Protein AF-A0AAV2T2J1-F1 (afdb_monomer_lite)

Structure (mmCIF, N/CA/C/O backbone):
data_AF-A0AAV2T2J1-F1
#
_entry.id   AF-A0AAV2T2J1-F1
#
loop_
_atom_site.group_PDB
_atom_site.id
_atom_site.type_symbol
_atom_site.label_atom_id
_atom_site.label_alt_id
_atom_site.label_comp_id
_atom_site.label_asym_id
_atom_site.label_entity_id
_atom_site.label_seq_id
_atom_site.pdbx_PDB_ins_code
_atom_site.Cartn_x
_atom_site.Cartn_y
_atom_site.Cartn_z
_atom_site.occupancy
_atom_site.B_iso_or_equiv
_atom_site.auth_seq_id
_atom_site.auth_comp_id
_atom_site.auth_asym_id
_atom_site.auth_atom_id
_atom_site.pdbx_PDB_model_num
ATOM 1 N N . MET A 1 1 ? -6.154 22.969 80.069 1.00 44.22 1 MET A N 1
ATOM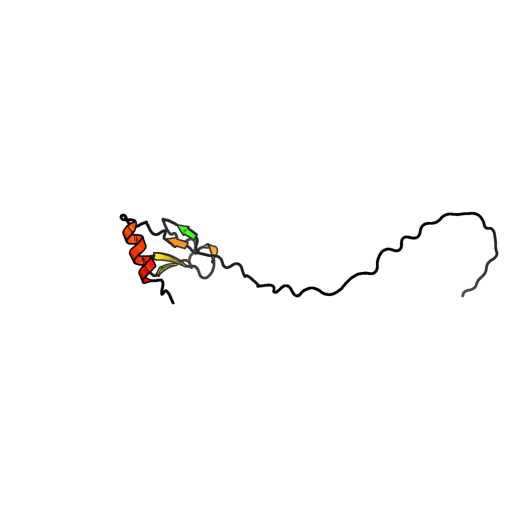 2 C CA . MET A 1 1 ? -5.583 24.109 80.807 1.00 44.22 1 MET A CA 1
ATOM 3 C C . MET A 1 1 ? -4.088 24.112 80.554 1.00 44.22 1 MET A C 1
ATOM 5 O O . MET A 1 1 ? -3.416 23.162 80.930 1.00 44.22 1 MET A O 1
ATOM 9 N N . GLN A 1 2 ? -3.619 25.124 79.821 1.00 42.34 2 GLN A N 1
ATOM 10 C CA . GLN A 1 2 ? -2.216 25.566 79.754 1.00 42.34 2 GLN A CA 1
ATOM 11 C C . GLN A 1 2 ? -1.738 25.884 81.208 1.00 42.34 2 GLN A C 1
ATOM 13 O O . GLN A 1 2 ? -2.545 25.790 82.129 1.00 42.34 2 GLN A O 1
ATOM 18 N N . TYR A 1 3 ? -0.491 26.177 81.588 1.00 44.06 3 TYR A N 1
ATOM 19 C CA . TYR A 1 3 ? 0.498 27.157 81.118 1.00 44.06 3 TYR A CA 1
ATOM 20 C C . TYR A 1 3 ? 1.846 26.777 81.823 1.00 44.06 3 TYR A C 1
ATOM 22 O O . TYR A 1 3 ? 1.794 26.340 82.967 1.00 44.06 3 TYR A O 1
ATOM 30 N N . ILE A 1 4 ? 3.006 26.664 81.140 1.00 50.12 4 ILE A N 1
ATOM 31 C CA . ILE A 1 4 ? 4.119 27.665 81.036 1.00 50.12 4 ILE A CA 1
ATOM 32 C C . ILE A 1 4 ? 4.856 27.866 82.401 1.00 50.12 4 ILE A C 1
ATOM 34 O O . ILE A 1 4 ? 4.181 28.002 83.403 1.00 50.12 4 ILE A O 1
ATOM 38 N N . SER A 1 5 ? 6.187 27.901 82.623 1.00 51.06 5 SER A N 1
ATOM 39 C CA . SER A 1 5 ? 7.437 28.221 81.881 1.00 51.06 5 SER A CA 1
ATOM 40 C C . SER A 1 5 ? 8.672 27.858 82.751 1.00 51.06 5 SER A C 1
ATOM 42 O O . SER A 1 5 ? 8.604 28.022 83.961 1.00 51.06 5 SER A O 1
ATOM 44 N N . LYS A 1 6 ? 9.756 27.287 82.189 1.00 52.09 6 LYS A N 1
ATOM 45 C CA . LYS A 1 6 ? 11.092 27.863 81.819 1.00 52.09 6 LYS A CA 1
ATOM 46 C C . LYS A 1 6 ? 12.033 28.371 82.936 1.00 52.09 6 LYS A C 1
ATOM 48 O O . LYS A 1 6 ? 11.674 29.301 83.640 1.00 52.09 6 LYS A O 1
ATOM 53 N N . ALA A 1 7 ? 13.299 27.922 82.879 1.00 53.91 7 ALA A N 1
ATOM 54 C CA . ALA A 1 7 ? 14.548 28.727 82.922 1.00 53.91 7 ALA A CA 1
ATOM 55 C C . ALA A 1 7 ? 15.771 27.794 82.657 1.00 53.91 7 ALA A C 1
ATOM 57 O O . ALA A 1 7 ? 15.813 26.719 83.238 1.00 53.91 7 ALA A O 1
ATOM 58 N N . LEU A 1 8 ? 16.583 28.003 81.595 1.00 54.53 8 LEU A N 1
ATOM 59 C CA . LEU A 1 8 ? 17.905 28.704 81.538 1.00 54.53 8 LEU A CA 1
ATOM 60 C C . LEU A 1 8 ? 19.044 27.866 82.176 1.00 54.53 8 LEU A C 1
ATOM 62 O O . LEU A 1 8 ? 18.858 27.396 83.282 1.00 54.53 8 LEU A O 1
ATOM 66 N N . GLN A 1 9 ? 20.242 27.605 81.630 1.00 53.53 9 GLN A N 1
ATOM 67 C CA . GLN A 1 9 ? 21.113 28.064 80.522 1.00 53.53 9 GLN A CA 1
ATOM 68 C C . GLN A 1 9 ? 22.126 26.907 80.246 1.00 53.53 9 GLN A C 1
ATOM 70 O O . GLN A 1 9 ? 22.217 25.993 81.057 1.00 53.53 9 GLN A O 1
ATOM 75 N N . LEU A 1 10 ? 22.867 26.812 79.132 1.00 51.12 10 LEU A N 1
ATOM 76 C CA . LEU A 1 10 ? 24.140 27.510 78.856 1.00 51.12 10 LEU A CA 1
ATOM 77 C C . LEU A 1 10 ? 24.570 27.268 77.380 1.00 51.12 10 LEU A C 1
ATOM 79 O O . LEU A 1 10 ? 24.434 26.165 76.860 1.00 51.12 10 LEU A O 1
ATOM 83 N N . LYS A 1 11 ? 25.087 28.315 76.715 1.00 51.28 11 LYS A N 1
ATOM 84 C CA . LYS A 1 11 ? 25.925 28.279 75.479 1.00 51.28 11 LYS A CA 1
ATOM 85 C C . LYS A 1 11 ? 27.398 28.025 75.912 1.00 51.28 11 LYS A C 1
ATOM 87 O O . LYS A 1 11 ? 27.587 28.034 77.128 1.00 51.28 11 LYS A O 1
ATOM 92 N N . PRO A 1 12 ? 28.466 27.944 75.072 1.00 55.19 12 PRO A N 1
ATOM 93 C CA . PRO A 1 12 ? 28.647 28.266 73.635 1.00 55.19 12 PRO A CA 1
ATOM 94 C C . PRO A 1 12 ? 29.496 27.175 72.895 1.00 55.19 12 PRO A C 1
ATOM 96 O O . PRO A 1 12 ? 29.715 26.113 73.454 1.00 55.19 12 PRO A O 1
ATOM 99 N N . ILE A 1 13 ? 29.938 27.252 71.632 1.00 42.94 13 ILE A N 1
ATOM 100 C CA . ILE A 1 13 ? 31.031 28.062 71.046 1.00 42.94 13 ILE A CA 1
ATOM 101 C C . ILE A 1 13 ? 31.176 27.564 69.590 1.00 42.94 13 ILE A C 1
ATOM 103 O O . ILE A 1 13 ? 31.357 26.367 69.427 1.00 42.94 13 ILE A O 1
ATOM 107 N N . SER A 1 14 ? 31.196 28.482 68.602 1.00 44.69 14 SER A N 1
ATOM 108 C CA . SER A 1 14 ? 32.020 28.409 67.363 1.00 44.69 14 SER A CA 1
ATOM 109 C C . SER A 1 14 ? 31.714 27.263 66.368 1.00 44.69 14 SER A C 1
ATOM 111 O O . SER A 1 14 ? 31.500 26.130 66.750 1.00 44.69 14 SER A O 1
ATOM 113 N N . SER A 1 15 ? 31.739 27.400 65.049 1.00 54.44 15 SER A N 1
ATOM 114 C CA . SER A 1 15 ? 32.042 28.467 64.093 1.00 54.44 15 SER A CA 1
ATOM 115 C C . SER A 1 15 ? 31.902 27.845 62.689 1.00 54.44 15 SER A C 1
ATOM 117 O O . SER A 1 15 ? 31.804 26.629 62.556 1.00 54.44 15 SER A O 1
ATOM 119 N N . TYR A 1 16 ? 31.966 28.692 61.659 1.00 55.72 16 TYR A N 1
ATOM 120 C CA . TYR A 1 16 ? 32.168 28.348 60.241 1.00 55.72 16 TYR A CA 1
ATOM 121 C C . TYR A 1 16 ? 30.910 27.890 59.478 1.00 55.72 16 TYR A C 1
ATOM 123 O O . TYR A 1 16 ? 30.391 26.798 59.646 1.00 55.72 16 TYR A O 1
ATOM 131 N N . ILE A 1 17 ? 30.245 28.833 58.798 1.00 53.41 17 ILE A N 1
ATOM 132 C CA . ILE A 1 17 ? 30.392 29.139 57.356 1.00 53.41 17 ILE A CA 1
ATOM 133 C C . ILE A 1 17 ? 29.983 27.953 56.470 1.00 53.41 17 ILE A C 1
ATOM 135 O O . ILE A 1 17 ? 30.775 27.041 56.283 1.00 53.41 17 ILE A O 1
ATOM 139 N N . PHE A 1 18 ? 28.809 28.049 55.832 1.00 50.78 18 PHE A N 1
ATOM 140 C CA . PHE A 1 18 ? 28.693 28.014 54.364 1.00 50.78 18 PHE A CA 1
ATOM 141 C C . PHE A 1 18 ? 27.259 28.373 53.941 1.00 50.78 18 PHE A C 1
ATOM 143 O O . PHE A 1 18 ? 26.312 27.650 54.237 1.00 50.78 18 PHE A O 1
ATOM 150 N N . ALA A 1 19 ? 27.090 29.492 53.241 1.00 58.38 19 ALA A N 1
ATOM 151 C CA . ALA A 1 19 ? 25.884 29.749 52.463 1.00 58.38 19 ALA A CA 1
ATOM 152 C C . ALA A 1 19 ? 26.101 29.205 51.045 1.00 58.38 19 ALA A C 1
ATOM 154 O O . ALA A 1 19 ? 27.157 29.469 50.471 1.00 58.38 19 ALA A O 1
ATOM 155 N N . PRO A 1 20 ? 25.107 28.545 50.433 1.00 54.53 20 PRO A N 1
ATOM 156 C CA . PRO A 1 20 ? 25.005 28.535 48.988 1.00 54.53 20 PRO A CA 1
ATOM 157 C C . PRO A 1 20 ? 23.732 29.270 48.567 1.00 54.53 20 PRO A C 1
ATOM 159 O O . PRO A 1 20 ? 22.614 28.763 48.654 1.00 54.53 20 PRO A O 1
ATOM 162 N N . SER A 1 21 ? 23.930 30.486 48.069 1.00 60.28 21 SER A N 1
ATOM 163 C CA . SER A 1 21 ? 23.035 31.117 47.110 1.00 60.28 21 SER A CA 1
ATOM 164 C C . SER A 1 21 ? 22.938 30.215 45.878 1.00 60.28 21 SER A C 1
ATOM 166 O O . SER A 1 21 ? 23.888 30.089 45.110 1.00 60.28 21 SER A O 1
ATOM 168 N N . THR A 1 22 ? 21.789 29.577 45.667 1.00 56.19 22 THR A N 1
ATOM 169 C CA . THR A 1 22 ? 21.505 28.889 44.403 1.00 56.19 22 THR A CA 1
ATOM 170 C C . THR A 1 22 ? 20.308 29.538 43.726 1.00 56.19 22 THR A C 1
ATOM 172 O O . THR A 1 22 ? 19.152 29.295 44.041 1.00 56.19 22 THR A O 1
ATOM 175 N N . VAL A 1 23 ? 20.680 30.443 42.820 1.00 54.62 23 VAL A N 1
ATOM 176 C CA . VAL A 1 23 ? 20.072 30.727 41.517 1.00 54.62 23 VAL A CA 1
ATOM 177 C C . VAL A 1 23 ? 18.547 30.854 41.444 1.00 54.62 23 VAL A C 1
ATOM 179 O O . VAL A 1 23 ? 17.792 29.888 41.402 1.00 54.62 23 VAL A O 1
ATOM 182 N N . SER A 1 24 ? 18.139 32.116 41.297 1.00 56.88 24 SER A N 1
ATOM 183 C CA . SER A 1 24 ? 16.865 32.552 40.732 1.00 56.88 24 SER A CA 1
ATOM 184 C C . SER A 1 24 ? 16.445 31.681 39.543 1.00 56.88 24 SER A C 1
ATOM 186 O O . SER A 1 24 ? 17.204 31.489 38.589 1.00 56.88 24 SER A O 1
ATOM 188 N N . LEU A 1 25 ? 15.223 31.157 39.626 1.00 49.94 25 LEU A N 1
ATOM 189 C CA . LEU A 1 25 ? 14.550 30.378 38.596 1.00 49.94 25 LEU A CA 1
ATOM 190 C C . LEU A 1 25 ? 14.347 31.252 37.349 1.00 49.94 25 LEU A C 1
ATOM 192 O O . LEU A 1 25 ? 13.339 31.945 37.218 1.00 49.94 25 LEU A O 1
ATOM 196 N N . PHE A 1 26 ? 15.295 31.207 36.412 1.00 57.12 26 PHE A N 1
ATOM 197 C CA . PHE A 1 26 ? 15.080 31.666 35.043 1.00 57.12 26 PHE A CA 1
ATOM 198 C C . PHE A 1 26 ? 13.976 30.812 34.409 1.00 57.12 26 PHE A C 1
ATOM 200 O O . PHE A 1 26 ? 14.224 29.731 33.878 1.00 57.12 26 PHE A O 1
ATOM 207 N N . ARG A 1 27 ? 12.736 31.295 34.474 1.00 63.56 27 ARG A N 1
ATOM 208 C CA . ARG A 1 27 ? 11.618 30.769 33.693 1.00 63.56 27 ARG A CA 1
ATOM 209 C C . ARG A 1 27 ? 11.056 31.886 32.828 1.00 63.56 27 ARG A C 1
ATOM 211 O O . ARG A 1 27 ? 10.028 32.465 33.149 1.00 63.56 27 ARG A O 1
ATOM 218 N N . SER A 1 28 ? 11.732 32.164 31.720 1.00 63.44 28 SER A N 1
ATOM 219 C CA . SER A 1 28 ? 11.162 32.911 30.600 1.00 63.44 28 SER A CA 1
ATOM 220 C C . SER A 1 28 ? 10.803 31.928 29.482 1.00 63.44 28 SER A C 1
ATOM 222 O O . SER A 1 28 ? 11.656 31.480 28.722 1.00 63.44 28 SER A O 1
ATOM 224 N N . GLU A 1 29 ? 9.536 31.522 29.512 1.00 60.22 29 GLU A N 1
ATOM 225 C CA . GLU A 1 29 ? 8.632 31.315 28.374 1.00 60.22 29 GLU A CA 1
ATOM 226 C C . GLU A 1 29 ? 9.207 30.705 27.082 1.00 60.22 29 GLU A C 1
ATOM 228 O O . GLU A 1 29 ? 9.678 31.374 26.169 1.00 60.22 29 GLU A O 1
ATOM 233 N N . ILE A 1 30 ? 9.087 29.374 27.035 1.00 60.22 30 ILE A N 1
ATOM 234 C CA . ILE A 1 30 ? 8.573 28.548 25.930 1.00 60.22 30 ILE A CA 1
ATOM 235 C C . ILE A 1 30 ? 8.425 29.308 24.602 1.00 60.22 30 ILE A C 1
ATOM 237 O O . ILE A 1 30 ? 7.379 29.885 24.305 1.00 60.22 30 ILE A O 1
ATOM 241 N N . LEU A 1 31 ? 9.443 29.196 23.748 1.00 59.97 31 LEU A N 1
ATOM 242 C CA . LEU A 1 31 ? 9.246 29.319 22.309 1.00 59.97 31 LEU A CA 1
ATOM 243 C C . LEU A 1 31 ? 8.179 28.293 21.923 1.00 59.97 31 LEU A C 1
ATOM 245 O O . LEU A 1 31 ? 8.395 27.088 22.067 1.00 59.97 31 LEU A O 1
ATOM 249 N N . ALA A 1 32 ? 7.014 28.778 21.498 1.00 63.19 32 ALA A N 1
ATOM 250 C CA . ALA A 1 32 ? 5.953 27.966 20.933 1.00 63.19 32 ALA A CA 1
ATOM 251 C C . ALA A 1 32 ? 6.519 27.231 19.713 1.00 63.19 32 ALA A C 1
ATOM 253 O O . ALA A 1 32 ? 6.556 27.753 18.600 1.00 63.19 32 ALA A O 1
ATOM 254 N N . ALA A 1 33 ? 7.032 26.023 19.941 1.00 64.38 33 ALA A N 1
ATOM 255 C CA . ALA A 1 33 ? 7.377 25.118 18.873 1.00 64.38 33 ALA A CA 1
ATOM 256 C C . ALA A 1 33 ? 6.076 24.873 18.114 1.00 64.38 33 ALA A C 1
ATOM 258 O O . ALA A 1 33 ? 5.133 24.316 18.677 1.00 64.38 33 ALA A O 1
ATOM 259 N N . ASN A 1 34 ? 6.019 25.329 16.863 1.00 67.44 34 ASN A N 1
ATOM 260 C CA . ASN A 1 34 ? 4.996 24.931 15.911 1.00 67.44 34 ASN A CA 1
ATOM 261 C C . ASN A 1 34 ? 5.037 23.402 15.820 1.00 67.44 34 ASN A C 1
ATOM 263 O O . ASN A 1 34 ? 5.794 22.830 15.035 1.00 67.44 34 ASN A O 1
ATOM 267 N N . SER A 1 35 ? 4.268 22.735 16.678 1.00 68.44 35 SER A N 1
ATOM 268 C CA . SER A 1 35 ? 4.094 21.298 16.672 1.00 68.44 35 SER A CA 1
ATOM 269 C C . SER A 1 35 ? 3.223 20.991 15.469 1.00 68.44 35 SER A C 1
ATOM 271 O O . SER A 1 35 ? 1.995 20.958 15.520 1.00 68.44 35 SER A O 1
ATOM 273 N N . TYR A 1 36 ? 3.876 20.802 14.326 1.00 69.00 36 TYR A N 1
ATOM 274 C CA . TYR A 1 36 ? 3.258 20.077 13.238 1.00 69.00 36 TYR A CA 1
ATOM 275 C C . TYR A 1 36 ? 2.823 18.728 13.825 1.00 69.00 36 TYR A C 1
ATOM 277 O O . TYR A 1 36 ? 3.631 17.863 14.151 1.00 69.00 36 TYR A O 1
ATOM 285 N N . ASN A 1 37 ? 1.526 18.563 14.063 1.00 72.06 37 ASN A N 1
ATOM 286 C CA . ASN A 1 37 ? 0.970 17.297 14.514 1.00 72.06 37 ASN A CA 1
ATOM 287 C C . ASN A 1 37 ? 0.992 16.334 13.318 1.00 72.06 37 ASN A C 1
ATOM 289 O O . ASN A 1 37 ? -0.016 16.123 12.644 1.00 72.06 37 ASN A O 1
ATOM 293 N N . LEU A 1 38 ? 2.171 15.791 12.998 1.00 75.31 38 LEU A N 1
ATOM 294 C CA . LEU A 1 38 ? 2.327 14.761 11.978 1.00 75.31 38 LEU A CA 1
ATOM 295 C C . LEU A 1 38 ? 1.730 13.469 12.525 1.00 75.31 38 LEU A C 1
ATOM 297 O O . LEU A 1 38 ? 2.365 12.725 13.271 1.00 75.31 38 LEU A O 1
ATOM 301 N N . THR A 1 39 ? 0.483 13.202 12.149 1.00 80.06 39 THR A N 1
ATOM 302 C CA . THR A 1 39 ? -0.136 11.908 12.419 1.00 80.06 39 THR A CA 1
ATOM 303 C C . THR A 1 39 ? 0.521 10.853 11.522 1.00 80.06 39 THR A C 1
ATOM 305 O O . THR A 1 39 ? 0.518 10.991 10.295 1.00 80.06 39 THR A O 1
ATOM 308 N N . PRO A 1 40 ? 1.114 9.784 12.083 1.00 74.25 40 PRO A N 1
ATOM 309 C CA . PRO A 1 40 ? 1.714 8.736 11.273 1.00 74.25 40 PRO A CA 1
ATOM 310 C C . PRO A 1 40 ? 0.615 7.992 10.505 1.00 74.25 40 PRO A C 1
ATOM 312 O O . PRO A 1 40 ? -0.112 7.160 11.050 1.00 74.25 40 PRO A O 1
ATOM 315 N N . LYS A 1 41 ? 0.490 8.281 9.207 1.00 71.38 41 LYS A N 1
ATOM 316 C CA . LYS A 1 41 ? -0.412 7.565 8.302 1.00 71.38 41 LYS A CA 1
ATOM 317 C C . LYS A 1 41 ? 0.298 6.316 7.785 1.00 71.38 41 LYS A C 1
ATOM 319 O O . LYS A 1 41 ? 1.371 6.399 7.196 1.00 71.38 41 LYS A O 1
ATOM 324 N N . ARG A 1 42 ? -0.285 5.133 8.002 1.00 78.38 42 ARG A N 1
ATOM 325 C CA . ARG A 1 42 ? 0.275 3.883 7.460 1.00 78.38 42 ARG A CA 1
ATOM 326 C C . ARG A 1 42 ? 0.073 3.820 5.945 1.00 78.38 42 ARG A C 1
ATOM 328 O O . ARG A 1 42 ? -1.062 3.845 5.472 1.00 78.38 42 ARG A O 1
ATOM 335 N N . PHE A 1 43 ? 1.179 3.705 5.217 1.00 86.19 43 PHE A N 1
ATOM 336 C CA . PHE A 1 43 ? 1.213 3.524 3.766 1.00 86.19 43 PHE A CA 1
ATOM 337 C C . PHE A 1 43 ? 1.010 2.054 3.360 1.00 86.19 43 PHE A C 1
ATOM 339 O O . PHE A 1 43 ? 1.065 1.149 4.195 1.00 86.19 43 PHE A O 1
ATOM 346 N N . TYR A 1 44 ? 0.780 1.819 2.064 1.00 93.94 44 TYR A N 1
ATOM 347 C CA . TYR A 1 44 ? 0.681 0.474 1.491 1.00 93.94 44 TYR A CA 1
ATOM 348 C C . TYR A 1 44 ? 2.032 -0.232 1.537 1.00 93.94 44 TYR A C 1
ATOM 350 O O . TYR A 1 44 ? 3.063 0.363 1.222 1.00 93.94 44 TYR A O 1
ATOM 358 N N . LYS A 1 45 ? 2.018 -1.530 1.844 1.00 95.06 45 LYS A N 1
ATOM 359 C CA . LYS A 1 45 ? 3.199 -2.377 1.672 1.00 95.06 45 LYS A CA 1
ATOM 360 C C . LYS A 1 45 ? 3.184 -3.024 0.288 1.00 95.06 45 LYS A C 1
ATOM 362 O O . LYS A 1 45 ? 2.168 -3.580 -0.126 1.00 95.06 45 LYS A O 1
ATOM 367 N N . VAL A 1 46 ? 4.299 -2.927 -0.430 1.00 95.44 46 VAL A N 1
ATOM 368 C CA . VAL A 1 46 ? 4.417 -3.445 -1.798 1.00 95.44 46 VAL A CA 1
ATOM 369 C C . VAL A 1 46 ? 4.744 -4.936 -1.774 1.00 95.44 46 VAL A C 1
ATOM 371 O O . VAL A 1 46 ? 5.645 -5.350 -1.046 1.00 95.44 46 VAL A O 1
ATOM 374 N N . TYR A 1 47 ? 4.019 -5.725 -2.564 1.00 95.56 47 TYR A N 1
ATOM 375 C CA . TYR A 1 47 ? 4.192 -7.173 -2.689 1.00 95.56 47 TYR A CA 1
ATOM 376 C C . TYR A 1 47 ? 4.076 -7.619 -4.151 1.00 95.56 47 TYR A C 1
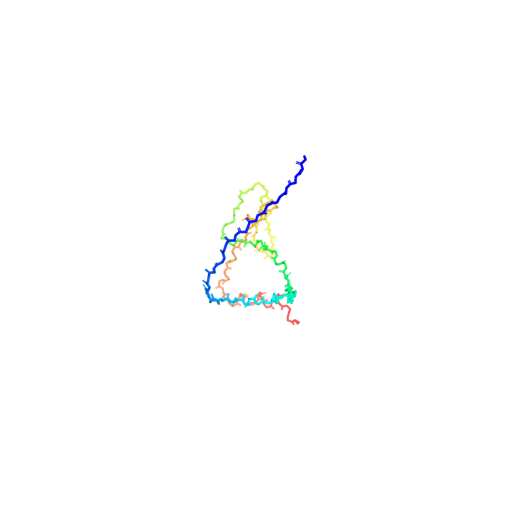ATOM 378 O O . TYR A 1 47 ? 3.365 -6.998 -4.942 1.00 95.56 47 TYR A O 1
ATOM 386 N N . ASP A 1 48 ? 4.749 -8.717 -4.501 1.00 93.44 48 ASP A N 1
ATOM 387 C CA . ASP A 1 48 ? 4.609 -9.350 -5.820 1.00 93.44 48 ASP A CA 1
ATOM 388 C C . ASP A 1 48 ? 3.265 -10.079 -5.960 1.00 93.44 48 ASP A C 1
ATOM 390 O O . ASP A 1 48 ? 2.607 -9.982 -6.995 1.00 93.44 48 ASP A O 1
ATOM 394 N N . HIS A 1 49 ? 2.827 -10.757 -4.895 1.00 93.56 49 HIS A N 1
ATOM 395 C CA . HIS A 1 49 ? 1.537 -11.435 -4.819 1.00 93.56 49 HIS A CA 1
ATOM 396 C C . HIS A 1 49 ? 0.703 -10.867 -3.670 1.00 93.56 49 HIS A C 1
ATOM 398 O O . HIS A 1 49 ? 1.157 -10.814 -2.526 1.00 93.56 49 HIS A O 1
ATOM 404 N N . LEU A 1 50 ? -0.521 -10.440 -3.975 1.00 95.75 50 LEU A N 1
ATOM 405 C CA . LEU A 1 50 ? -1.424 -9.822 -3.008 1.00 95.75 50 LEU A CA 1
ATOM 406 C C . LEU A 1 50 ? -2.325 -10.887 -2.387 1.00 95.75 50 LEU A C 1
ATOM 408 O O . LEU A 1 50 ? -2.871 -11.733 -3.091 1.00 95.75 50 LEU A O 1
ATOM 412 N N . THR A 1 51 ? -2.513 -10.827 -1.070 1.00 96.75 51 THR A N 1
ATOM 413 C CA . THR A 1 51 ? -3.397 -11.751 -0.349 1.00 96.75 51 THR A CA 1
ATOM 414 C C . THR A 1 51 ? -4.374 -11.003 0.547 1.00 96.75 51 THR A C 1
ATOM 416 O O . THR A 1 51 ? -4.039 -9.995 1.180 1.00 96.75 51 THR A O 1
ATOM 419 N N . LEU A 1 52 ? -5.602 -11.514 0.6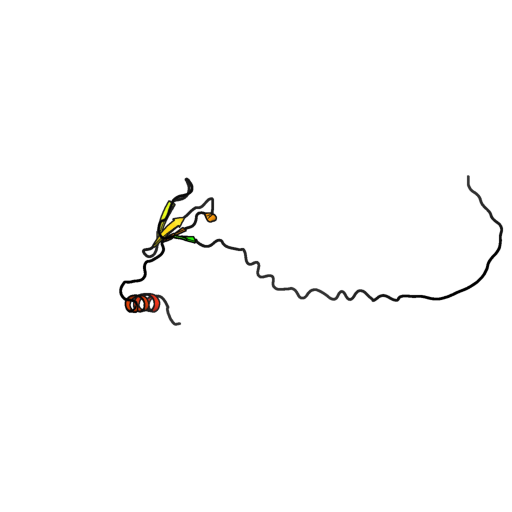20 1.00 96.50 52 LEU A N 1
ATOM 420 C CA . LEU A 1 52 ? -6.607 -11.032 1.560 1.00 96.50 52 LEU A CA 1
ATOM 421 C C . LEU A 1 52 ? -6.341 -11.678 2.922 1.00 96.50 52 LEU A C 1
ATOM 423 O O . LEU A 1 52 ? -6.308 -12.898 3.041 1.00 96.50 52 LEU A O 1
ATOM 427 N N . ARG A 1 53 ? -6.116 -10.857 3.952 1.00 96.12 53 ARG A N 1
ATOM 428 C CA . ARG A 1 53 ? -5.823 -11.334 5.319 1.00 96.12 53 ARG A CA 1
ATOM 429 C C . ARG A 1 53 ? -7.066 -11.429 6.199 1.00 96.12 53 ARG A C 1
ATOM 4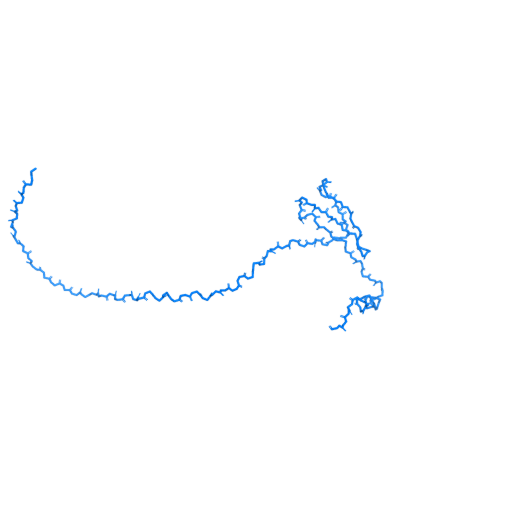31 O O . ARG A 1 53 ? -7.035 -12.057 7.248 1.00 96.12 53 ARG A O 1
ATOM 438 N N . CYS A 1 54 ? -8.126 -10.733 5.807 1.00 96.50 54 CYS A N 1
ATOM 439 C CA . CYS A 1 54 ? -9.325 -10.506 6.596 1.00 96.50 54 CYS A CA 1
ATOM 440 C C . CYS A 1 54 ? -10.571 -10.558 5.710 1.00 96.50 54 CYS A C 1
ATOM 442 O O . CYS A 1 54 ? -10.456 -10.464 4.491 1.00 96.50 54 CYS A O 1
ATOM 444 N N . ARG A 1 55 ? -11.757 -10.659 6.319 1.00 96.88 55 ARG A N 1
ATOM 445 C CA . ARG A 1 55 ? -13.038 -10.708 5.589 1.00 96.88 55 ARG A CA 1
ATOM 446 C C . ARG A 1 55 ? -13.394 -9.380 4.915 1.00 96.88 55 ARG A C 1
ATOM 448 O O . ARG A 1 55 ? -13.946 -9.383 3.827 1.00 96.88 55 ARG A O 1
ATOM 455 N N . ASP A 1 56 ? -13.009 -8.261 5.527 1.00 96.31 56 ASP A N 1
ATOM 456 C CA . ASP A 1 56 ? -13.270 -6.915 4.989 1.00 96.31 56 ASP A CA 1
ATOM 457 C C . ASP A 1 56 ? -12.237 -6.473 3.945 1.00 96.31 56 ASP A C 1
ATOM 459 O O . ASP A 1 56 ? -12.288 -5.349 3.440 1.00 96.31 56 ASP A O 1
ATOM 463 N N . CYS A 1 57 ? -11.224 -7.304 3.707 1.00 97.56 57 CYS A N 1
ATOM 464 C CA . CYS A 1 57 ? -10.160 -7.021 2.769 1.00 97.56 57 CYS A CA 1
ATOM 465 C C . CYS A 1 57 ? -10.691 -7.302 1.358 1.00 97.56 57 CYS A C 1
ATOM 467 O O . CYS A 1 57 ? -11.212 -8.387 1.110 1.00 97.56 57 CYS A O 1
ATOM 469 N N . TYR A 1 58 ? -10.524 -6.366 0.426 1.00 97.62 58 TYR A N 1
ATOM 470 C CA . TYR A 1 58 ? -10.978 -6.533 -0.957 1.00 97.62 58 TYR A CA 1
ATOM 471 C C . TYR A 1 58 ? -9.932 -6.051 -1.960 1.00 97.62 58 TYR A C 1
ATOM 473 O O . TYR A 1 58 ? -9.044 -5.258 -1.632 1.00 97.62 58 TYR A O 1
ATOM 481 N N . PHE A 1 59 ? -10.038 -6.564 -3.185 1.00 97.62 59 PHE A N 1
ATOM 482 C CA . PHE A 1 59 ? -9.191 -6.156 -4.296 1.00 97.62 59 PHE A CA 1
ATOM 483 C C . PHE A 1 59 ? -9.751 -4.915 -4.980 1.00 97.62 59 PHE A C 1
ATOM 485 O O . PHE A 1 59 ? -10.942 -4.844 -5.269 1.00 97.62 59 PHE A O 1
ATOM 492 N N . ASP A 1 60 ? -8.868 -3.974 -5.286 1.00 96.75 60 ASP A N 1
ATOM 493 C CA . ASP A 1 60 ? -9.193 -2.764 -6.030 1.00 96.75 60 ASP A CA 1
ATOM 494 C C . ASP A 1 60 ? -8.149 -2.540 -7.134 1.00 96.75 60 ASP A C 1
ATOM 496 O O . ASP A 1 60 ? -6.959 -2.794 -6.929 1.00 96.75 60 ASP A O 1
ATOM 500 N N . ARG A 1 61 ? -8.573 -2.100 -8.322 1.00 94.62 61 ARG A N 1
ATOM 501 C CA . ARG A 1 61 ? -7.676 -1.808 -9.450 1.00 94.62 61 ARG A CA 1
ATOM 502 C C . ARG A 1 61 ? -7.714 -0.323 -9.763 1.00 94.62 61 ARG A C 1
ATOM 504 O O . ARG A 1 61 ? -8.725 0.192 -10.226 1.00 94.62 61 ARG A O 1
ATOM 511 N N . ARG A 1 62 ? -6.573 0.343 -9.585 1.00 93.12 62 ARG A N 1
ATOM 512 C CA . ARG A 1 62 ? -6.395 1.773 -9.868 1.00 93.12 62 ARG A CA 1
ATOM 513 C C . ARG A 1 62 ? -5.154 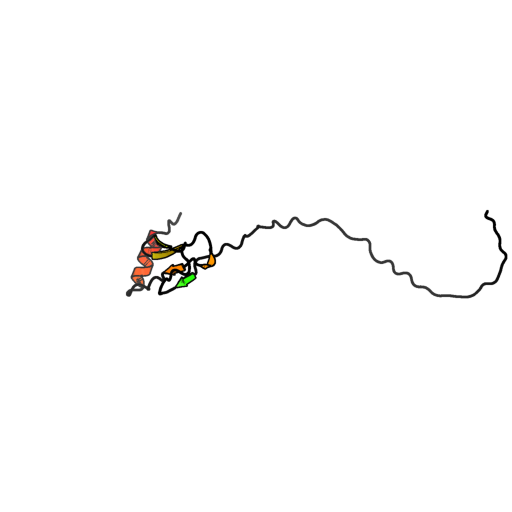1.961 -10.725 1.00 93.12 62 ARG A C 1
ATOM 515 O O . ARG A 1 62 ? -4.132 1.338 -10.453 1.00 93.12 62 ARG A O 1
ATOM 522 N N . GLU A 1 63 ? -5.253 2.767 -11.781 1.00 88.12 63 GLU A N 1
ATOM 523 C CA . GLU A 1 63 ? -4.110 3.134 -12.644 1.00 88.12 63 GLU A CA 1
ATOM 524 C C . GLU A 1 63 ? -3.306 1.926 -13.183 1.00 88.12 63 GLU A C 1
ATOM 526 O O . GLU A 1 63 ? -2.088 1.971 -13.358 1.00 88.12 63 GLU A O 1
ATOM 531 N N . GLY A 1 64 ? -3.984 0.798 -13.425 1.00 86.69 64 GLY A N 1
ATOM 532 C CA . GLY A 1 64 ? -3.344 -0.434 -13.898 1.00 86.69 64 GLY A CA 1
ATOM 533 C C . GLY A 1 64 ? -2.521 -1.189 -12.844 1.00 86.69 64 GLY A C 1
ATOM 534 O O . GLY A 1 64 ? -1.755 -2.080 -13.207 1.00 86.69 64 GLY A O 1
ATOM 535 N N . ARG A 1 65 ? -2.669 -0.867 -11.552 1.00 91.94 65 ARG A N 1
ATOM 536 C CA . ARG A 1 65 ? -2.097 -1.603 -10.412 1.00 91.94 65 ARG A CA 1
ATOM 537 C C . ARG A 1 65 ? -3.203 -2.222 -9.566 1.00 91.94 65 ARG A C 1
ATOM 539 O O . ARG A 1 65 ? -4.257 -1.617 -9.366 1.00 91.94 65 ARG A O 1
ATOM 546 N N . LEU A 1 66 ? -2.952 -3.425 -9.055 1.00 95.19 66 LEU A N 1
ATOM 547 C CA . LEU A 1 66 ? -3.825 -4.073 -8.080 1.00 95.19 66 LEU A CA 1
ATOM 548 C C . LEU A 1 66 ? -3.462 -3.633 -6.654 1.00 95.19 66 LEU A C 1
ATOM 550 O O . LEU A 1 66 ? -2.288 -3.558 -6.288 1.00 95.19 66 LEU A O 1
ATOM 554 N N . TYR A 1 67 ? -4.480 -3.389 -5.841 1.00 96.81 67 TYR A N 1
ATOM 555 C CA . TYR A 1 67 ? -4.377 -3.023 -4.435 1.00 96.81 67 TYR A CA 1
ATOM 556 C C . TYR A 1 67 ? -5.220 -3.971 -3.587 1.00 96.81 67 TYR A C 1
ATOM 558 O O . TYR A 1 67 ? -6.244 -4.482 -4.041 1.00 96.81 67 TYR A O 1
ATOM 566 N N . VAL A 1 68 ? -4.799 -4.177 -2.339 1.00 97.62 68 VAL A N 1
ATOM 567 C CA . VAL A 1 68 ? -5.681 -4.681 -1.281 1.00 97.62 68 VAL A CA 1
ATOM 568 C C . VAL A 1 68 ? -6.032 -3.513 -0.387 1.00 97.62 68 VAL A C 1
ATOM 570 O O . VAL A 1 68 ? -5.144 -2.896 0.207 1.00 97.62 68 VAL A O 1
ATOM 573 N N . GLU A 1 69 ? -7.323 -3.240 -0.268 1.00 96.00 69 GLU A N 1
ATOM 574 C CA . GLU A 1 69 ? -7.860 -2.263 0.666 1.00 96.00 69 GLU A CA 1
ATOM 575 C C . GLU A 1 69 ? -8.534 -2.948 1.843 1.00 96.00 69 GLU A C 1
ATOM 577 O O . GLU A 1 69 ? -9.077 -4.045 1.737 1.00 96.00 69 GLU A O 1
ATOM 582 N N . CYS A 1 70 ? -8.492 -2.281 2.991 1.00 96.00 70 CYS A N 1
ATOM 583 C CA . CYS A 1 70 ? -9.152 -2.744 4.199 1.00 96.00 70 CYS A CA 1
ATOM 584 C C . CYS A 1 70 ? -9.621 -1.534 5.004 1.00 96.00 70 CYS A C 1
ATOM 586 O O . CYS A 1 70 ? -8.821 -0.651 5.327 1.00 96.00 70 CYS A O 1
ATOM 588 N N . LYS A 1 71 ? -10.921 -1.496 5.315 1.00 92.12 71 LYS A N 1
ATOM 589 C CA . LYS A 1 71 ? -11.534 -0.415 6.101 1.00 92.12 71 LYS A CA 1
ATOM 590 C C . LYS A 1 71 ? -11.256 -0.571 7.598 1.00 92.12 71 LYS A C 1
ATOM 592 O O . LYS A 1 71 ? -11.019 0.422 8.272 1.00 92.12 71 LYS A O 1
ATOM 597 N N . THR A 1 72 ? -11.240 -1.807 8.097 1.00 95.31 72 THR A N 1
ATOM 598 C CA . THR A 1 72 ? -11.056 -2.113 9.524 1.00 95.31 72 THR A CA 1
ATOM 599 C C . THR A 1 72 ? -9.596 -2.036 9.959 1.00 95.31 72 THR A C 1
ATOM 601 O O . THR A 1 72 ? -9.279 -1.433 10.981 1.00 95.31 72 THR A O 1
ATOM 604 N N . HIS A 1 73 ? -8.678 -2.600 9.169 1.00 93.75 73 HIS A N 1
ATOM 605 C CA . HIS A 1 73 ? -7.269 -2.729 9.535 1.00 93.75 73 HIS A CA 1
ATOM 606 C C . HIS A 1 73 ? -6.340 -2.096 8.487 1.00 93.75 73 HIS A C 1
ATOM 608 O O . HIS A 1 73 ? -6.001 -2.738 7.488 1.00 93.75 73 HIS A O 1
ATOM 614 N N . PRO A 1 74 ? -5.784 -0.893 8.734 1.00 91.94 74 PRO A N 1
ATOM 615 C CA . PRO A 1 74 ? -4.897 -0.232 7.773 1.00 91.94 74 PRO A CA 1
ATOM 616 C C . PRO A 1 74 ? -3.576 -0.987 7.544 1.00 91.94 74 PRO A C 1
ATOM 618 O O . PRO A 1 74 ? -2.893 -0.744 6.556 1.00 91.94 74 PRO A O 1
ATOM 621 N N . ARG A 1 75 ? -3.214 -1.938 8.420 1.00 92.88 75 ARG A N 1
ATOM 622 C CA . ARG A 1 75 ? -2.032 -2.810 8.260 1.00 92.88 75 ARG A CA 1
ATOM 623 C C . ARG A 1 75 ? -2.166 -3.824 7.120 1.00 92.88 75 ARG A C 1
ATOM 625 O O . ARG A 1 75 ? -1.165 -4.406 6.717 1.00 92.88 75 ARG A O 1
ATOM 632 N N . HIS A 1 76 ? -3.381 -4.074 6.631 1.00 96.00 76 HIS A N 1
ATOM 633 C CA . HIS A 1 76 ? -3.626 -5.031 5.549 1.00 96.00 76 HIS A CA 1
ATOM 634 C C . HIS A 1 76 ? -3.519 -4.402 4.159 1.00 96.00 76 HIS A C 1
ATOM 636 O O . HIS A 1 76 ? -3.597 -5.131 3.171 1.00 96.00 76 HIS A O 1
ATOM 642 N N . LYS A 1 77 ? -3.312 -3.080 4.088 1.00 95.94 77 LYS A N 1
ATOM 643 C CA . LYS A 1 77 ? -3.169 -2.340 2.839 1.00 95.94 77 LYS A CA 1
ATOM 644 C C . LYS A 1 77 ? -1.924 -2.790 2.079 1.00 95.94 77 LYS A C 1
ATOM 646 O O . LYS A 1 77 ? -0.799 -2.649 2.565 1.00 95.94 77 LYS A O 1
ATOM 651 N N . GLN A 1 78 ? -2.133 -3.331 0.884 1.00 97.12 78 GLN A N 1
ATOM 652 C CA . GLN A 1 78 ? -1.070 -3.859 0.024 1.00 97.12 78 GLN A CA 1
ATOM 653 C C . GLN A 1 78 ? -1.153 -3.236 -1.369 1.00 97.12 78 GLN A C 1
ATOM 655 O O . GLN A 1 78 ? -2.244 -2.913 -1.836 1.00 97.12 78 GLN A O 1
ATOM 660 N N . MET A 1 79 ? -0.007 -3.082 -2.031 1.00 96.00 79 MET A N 1
ATOM 661 C CA . MET A 1 79 ? 0.095 -2.600 -3.412 1.00 96.00 79 MET A CA 1
ATOM 662 C C . MET A 1 79 ? 0.890 -3.597 -4.256 1.00 96.00 79 MET A C 1
ATOM 664 O O . MET A 1 79 ? 1.915 -4.112 -3.810 1.00 96.00 79 MET A O 1
ATOM 668 N N . GLN A 1 80 ? 0.440 -3.850 -5.482 1.00 95.25 80 GLN A N 1
ATOM 669 C CA . GLN A 1 80 ? 1.162 -4.681 -6.439 1.00 95.25 80 GLN A CA 1
ATOM 670 C C . GLN A 1 80 ? 2.463 -4.011 -6.872 1.00 95.25 80 GLN A C 1
ATOM 672 O O . GLN A 1 80 ? 2.476 -2.852 -7.298 1.00 95.25 80 GLN A O 1
ATOM 677 N N . LYS A 1 81 ? 3.561 -4.766 -6.810 1.00 92.50 81 LYS A N 1
ATOM 678 C CA . LYS A 1 81 ? 4.827 -4.361 -7.413 1.00 92.50 81 LYS A CA 1
ATOM 679 C C . LYS A 1 81 ? 4.659 -4.320 -8.933 1.00 92.50 81 LYS A C 1
ATOM 681 O O . LYS A 1 81 ? 4.353 -5.335 -9.558 1.00 92.50 81 LYS A O 1
ATOM 686 N N . MET A 1 82 ? 4.844 -3.148 -9.539 1.00 86.94 82 MET A N 1
ATOM 687 C CA . MET A 1 82 ? 4.972 -3.084 -10.994 1.00 86.94 82 MET A CA 1
ATOM 688 C C . MET A 1 82 ? 6.302 -3.708 -11.397 1.00 86.94 82 MET A C 1
ATOM 690 O O . MET A 1 82 ? 7.330 -3.438 -10.781 1.00 86.94 82 MET A O 1
ATOM 694 N N . ARG A 1 83 ? 6.267 -4.543 -12.435 1.00 81.31 83 ARG A N 1
ATOM 695 C CA . ARG A 1 83 ? 7.490 -4.987 -13.096 1.00 81.31 83 ARG A CA 1
ATOM 696 C C . ARG A 1 83 ? 8.048 -3.825 -13.897 1.00 81.31 83 ARG A C 1
ATOM 698 O O . ARG A 1 83 ? 7.282 -3.083 -14.521 1.00 81.31 83 ARG A O 1
ATOM 705 N N . ASP A 1 84 ? 9.367 -3.704 -13.887 1.00 73.19 84 ASP A N 1
ATOM 706 C CA . ASP A 1 84 ? 10.037 -2.776 -14.780 1.00 73.19 84 ASP A CA 1
ATOM 707 C C . ASP A 1 84 ? 9.721 -3.159 -16.232 1.00 73.19 84 ASP A C 1
ATOM 709 O O . ASP A 1 84 ? 9.612 -4.349 -16.558 1.00 73.19 84 ASP A O 1
ATOM 713 N N . PRO A 1 85 ? 9.516 -2.173 -17.119 1.00 73.00 85 PRO A N 1
ATOM 714 C CA . PRO A 1 85 ? 9.363 -2.468 -18.530 1.00 73.00 85 PRO A CA 1
ATOM 715 C C . PRO A 1 85 ? 10.653 -3.110 -19.053 1.00 73.00 85 PRO A C 1
ATOM 717 O O . PRO A 1 85 ? 11.751 -2.675 -18.714 1.00 73.00 85 PRO A O 1
ATOM 720 N N . ILE A 1 86 ? 10.511 -4.101 -19.939 1.00 72.88 86 ILE A N 1
ATOM 721 C CA . ILE A 1 86 ? 11.632 -4.821 -20.580 1.00 72.88 86 ILE A CA 1
ATOM 722 C C . ILE A 1 86 ? 12.633 -3.844 -21.224 1.00 72.88 86 ILE A C 1
ATOM 724 O O . ILE A 1 86 ? 13.826 -4.121 -21.303 1.00 72.88 86 ILE A O 1
ATOM 728 N N . ARG A 1 87 ? 12.152 -2.676 -21.666 1.00 79.75 87 ARG A N 1
ATOM 729 C CA . ARG A 1 87 ? 12.960 -1.588 -22.213 1.00 79.75 87 ARG A CA 1
ATOM 730 C C . ARG A 1 87 ? 13.010 -0.416 -21.221 1.00 79.75 87 ARG A C 1
ATOM 732 O O . ARG A 1 87 ? 12.014 0.296 -21.085 1.00 79.75 87 ARG A O 1
ATOM 739 N N . PRO A 1 88 ? 14.158 -0.136 -20.576 1.00 66.00 88 PRO A N 1
ATOM 740 C CA . PRO A 1 88 ? 14.277 0.934 -19.577 1.00 66.00 88 PRO A CA 1
ATOM 741 C C . PRO A 1 88 ? 13.914 2.339 -20.091 1.00 66.00 88 PRO A C 1
ATOM 743 O O . PRO A 1 88 ? 13.406 3.171 -19.343 1.00 66.00 88 PRO A O 1
ATOM 746 N N . TRP A 1 89 ? 14.106 2.626 -21.384 1.00 67.12 89 TRP A N 1
ATOM 747 C CA . TRP A 1 89 ? 13.716 3.913 -21.988 1.00 67.12 89 TRP A CA 1
ATOM 748 C C . TRP A 1 89 ? 12.198 4.082 -22.166 1.00 67.12 89 TRP A C 1
ATOM 750 O O . TRP A 1 89 ? 11.714 5.190 -22.406 1.00 67.12 89 TRP A O 1
ATOM 760 N N . GLU A 1 90 ? 11.425 3.006 -22.029 1.00 62.38 90 GLU A N 1
ATOM 761 C CA . GLU A 1 90 ? 9.963 3.035 -22.025 1.00 62.38 90 GLU A CA 1
ATOM 762 C C . GLU A 1 90 ? 9.420 3.564 -20.684 1.00 62.38 90 GLU A C 1
ATOM 764 O O . GLU A 1 90 ? 8.400 4.255 -20.661 1.00 62.38 90 GLU A O 1
ATOM 769 N N . TYR A 1 91 ? 10.165 3.359 -19.586 1.00 57.12 91 TYR A N 1
ATOM 770 C CA . TYR A 1 91 ? 9.867 3.912 -18.257 1.00 57.12 91 TYR A CA 1
ATOM 771 C C . TYR A 1 91 ? 9.896 5.447 -18.253 1.00 57.12 91 TYR A C 1
ATOM 773 O O . TYR A 1 91 ? 8.973 6.089 -17.744 1.00 57.12 91 TYR A O 1
ATOM 781 N N . LYS A 1 92 ? 10.904 6.054 -18.901 1.00 51.44 92 LYS A N 1
ATOM 782 C CA . LYS A 1 92 ? 10.991 7.518 -19.020 1.00 51.44 92 LYS A CA 1
ATOM 783 C C . LYS A 1 92 ? 9.771 8.090 -19.753 1.00 51.44 92 LYS A C 1
ATOM 785 O O . LYS A 1 92 ? 9.238 9.097 -19.336 1.00 51.44 92 LYS A O 1
ATOM 790 N N . ARG A 1 93 ? 9.190 7.443 -20.764 1.00 50.00 93 ARG A N 1
ATOM 791 C CA . ARG A 1 93 ? 8.040 8.053 -21.466 1.00 50.00 93 ARG A CA 1
ATOM 792 C C . ARG A 1 93 ? 6.736 8.137 -20.661 1.00 50.00 93 ARG A C 1
ATOM 794 O O . ARG A 1 93 ? 5.887 8.945 -21.027 1.00 50.00 93 ARG A O 1
ATOM 801 N N . LYS A 1 94 ? 6.550 7.350 -19.592 1.00 51.03 94 LYS A N 1
ATOM 802 C CA . LYS A 1 94 ? 5.323 7.414 -18.771 1.00 51.03 94 LYS A CA 1
ATOM 803 C C . LYS A 1 94 ? 5.384 8.477 -17.674 1.00 51.03 94 LYS A C 1
ATOM 805 O O . LYS A 1 94 ? 4.407 9.193 -17.511 1.00 51.03 94 LYS A O 1
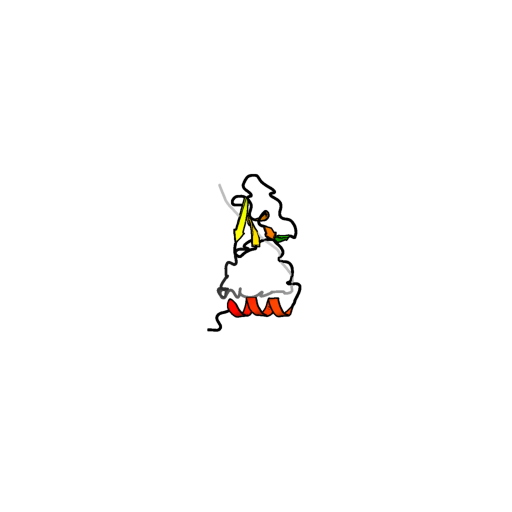ATOM 810 N N . VAL A 1 95 ? 6.525 8.643 -16.998 1.00 49.12 95 VAL A N 1
ATOM 811 C CA . VAL A 1 95 ? 6.685 9.663 -15.938 1.00 49.12 95 VAL A CA 1
ATOM 812 C C . VAL A 1 95 ? 6.589 11.082 -16.510 1.00 49.12 95 VAL A C 1
ATOM 814 O O . VAL A 1 95 ? 5.938 11.942 -15.932 1.00 49.12 95 VAL A O 1
ATOM 817 N N . TRP A 1 96 ? 7.156 11.325 -17.693 1.00 45.44 96 TRP A N 1
ATOM 818 C CA . TRP A 1 96 ? 7.202 12.665 -18.292 1.00 45.44 96 TRP A CA 1
ATOM 819 C C . TRP A 1 96 ? 5.847 13.130 -18.849 1.00 45.44 96 TRP A C 1
ATOM 821 O O . TRP A 1 96 ? 5.676 14.313 -19.106 1.00 45.44 96 TRP A O 1
ATOM 831 N N . LYS A 1 97 ? 4.877 12.220 -19.024 1.00 49.75 97 LYS A N 1
ATOM 832 C CA . LYS A 1 97 ? 3.504 12.557 -19.441 1.00 49.75 97 LYS A CA 1
ATOM 833 C C . LYS A 1 97 ? 2.590 12.934 -18.273 1.00 49.75 97 LYS A C 1
ATOM 835 O O . LYS A 1 97 ? 1.543 13.524 -18.503 1.00 49.75 97 LYS A O 1
ATOM 840 N N . THR A 1 98 ? 2.955 12.562 -17.047 1.00 50.94 98 THR A N 1
ATOM 841 C CA . THR A 1 98 ? 2.140 12.772 -15.838 1.00 50.94 98 THR A CA 1
ATOM 842 C C . THR A 1 98 ? 2.643 13.904 -14.951 1.00 50.94 98 THR A C 1
ATOM 844 O O . THR A 1 98 ? 1.941 14.304 -14.029 1.00 50.94 98 THR A O 1
ATOM 847 N N . VAL A 1 99 ? 3.848 14.420 -15.201 1.00 49.28 99 VAL A N 1
ATOM 848 C CA . VAL A 1 99 ? 4.380 15.581 -14.482 1.00 49.28 99 VAL A CA 1
ATOM 849 C C . VAL A 1 99 ? 4.103 16.814 -15.335 1.00 49.28 99 VAL A C 1
ATOM 851 O O . VAL A 1 99 ? 4.812 17.076 -16.305 1.00 49.28 99 VAL A O 1
ATOM 854 N N . CYS A 1 100 ? 3.041 17.549 -15.000 1.00 44.81 100 CYS A N 1
ATOM 855 C CA . CYS A 1 100 ? 2.902 18.923 -15.459 1.00 44.81 100 CYS A CA 1
ATOM 856 C C . CYS A 1 100 ? 4.040 19.729 -14.827 1.00 44.81 100 CYS A C 1
ATOM 858 O O . CYS A 1 100 ? 4.061 19.907 -13.612 1.00 44.81 100 CYS A O 1
ATOM 860 N N . TRP A 1 101 ? 4.989 20.179 -15.642 1.00 37.09 101 TRP A N 1
ATOM 861 C CA . TRP A 1 101 ? 5.953 21.195 -15.239 1.00 37.09 101 TRP A CA 1
ATOM 862 C C . TRP A 1 101 ? 5.263 22.553 -15.398 1.00 37.09 101 TRP A C 1
ATOM 864 O O . TRP A 1 101 ? 5.316 23.151 -16.470 1.00 37.09 101 TRP A O 1
ATOM 874 N N . TRP A 1 102 ? 4.535 22.959 -14.359 1.00 43.66 102 TRP A N 1
ATOM 875 C CA . TRP A 1 102 ? 4.195 24.356 -14.091 1.00 43.66 102 TRP A CA 1
ATOM 876 C C . TRP A 1 102 ? 5.019 24.812 -12.893 1.00 43.66 102 TRP A C 1
ATOM 878 O O . TRP A 1 102 ? 5.191 23.980 -11.969 1.00 43.66 102 TRP A O 1
#

Foldseek 3Di:
DDDDDDDDDDDDDDDDDDDDDDDDPPDDDDPPDPPPVPDDDDDAAEDQDADDPDPQWDWDADPNWIWIDHPPDSVSTHTYDDDQPPDNVVVVVVVVVPDDPD

Organism: Calicophoron daubneyi (NCBI:txid300641)

Sequence (102 aa):
MQYISKALQLKPISSYIFAPSTVSLFRSEILAANSYNLTPKRFYKVYDHLTLRCRDCYFDRREGRLYVECKTHPRHKQMQKMRDPIRPWEYKRKVWKTVCWW

pLDDT: mean 72.35, std 19.73, range [37.09, 97.62]

Secondary structure (DSSP, 8-state):
----------------------------------------PPPPEEESS----STTEEEEEETTEEEEEESS-GGG-EEEPPPPPSSHHHHHHHHHHH----

InterPro domains:
  IPR000473 Large ribosomal subunit protein bL36 [PF00444] (44-81)
  IPR000473 Large ribosomal subunit protein bL36 [TIGR01022] (53-81)
  IPR035977 Large ribosomal subunit protein bL36 superfamily [SSF57840] (45-80)
  IPR052143 Mitochondrial Large Ribosomal Subunit bL36m [PTHR46909] (20-80)

Radius of gyration: 37.31 Å; chains: 1; bounding box: 45×45×105 Å